Protein AF-W1NGY0-F1 (afdb_monomer_lite)

Sequence (79 aa):
MELSHLLPFFMLIFISFFMTLPIMCVSHLSLLNNLTDQQALLSFKDHVIFDPYNVLGDWNNNMNFCNWTGVSATNAGIE

InterPro domains:
  IPR013210 Leucine-rich repeat-containing N-terminal, plant-type [PF08263] (36-72)
  IPR032675 Leucine-rich repeat domain superfamily [G3DSA:3.80.10.10] (35-79)

pLDDT: mean 84.42, std 11.85, range [38.97, 96.19]

Secondary structure (DSSP, 8-state):
-HHHHHHHHHHHHHHHHHHHHHHHHHHHHHHHHHHHHHHHHHHHHHH----TT-TTTT--TTS-GGGSTT-----TT--

Structure (mmCIF, N/CA/C/O backbone):
data_AF-W1NGY0-F1
#
_entry.id   AF-W1NGY0-F1
#
loop_
_atom_site.group_PDB
_atom_site.id
_atom_site.type_symbol
_atom_site.label_atom_id
_atom_site.label_alt_id
_atom_site.label_comp_id
_atom_site.label_asym_id
_atom_site.label_entity_id
_atom_site.label_seq_id
_atom_site.pdbx_PDB_ins_code
_atom_site.Cartn_x
_atom_site.Cartn_y
_atom_site.Cartn_z
_atom_site.occupancy
_atom_site.B_iso_or_equiv
_atom_site.auth_seq_id
_atom_site.auth_comp_id
_atom_site.auth_asym_id
_atom_site.auth_atom_id
_atom_site.pdbx_PDB_model_num
ATOM 1 N N . MET A 1 1 ? 24.096 -2.904 -50.976 1.00 57.81 1 MET A N 1
ATOM 2 C CA . MET A 1 1 ? 24.184 -1.710 -50.110 1.00 57.81 1 MET A CA 1
ATOM 3 C C . MET A 1 1 ? 22.971 -1.593 -49.187 1.00 57.81 1 MET A C 1
ATOM 5 O O . MET A 1 1 ? 23.152 -1.234 -48.039 1.00 57.81 1 MET A O 1
ATOM 9 N N . GLU A 1 2 ? 21.777 -2.016 -49.608 1.00 66.94 2 GLU A N 1
ATOM 10 C CA . GLU A 1 2 ? 20.540 -1.958 -48.797 1.00 66.94 2 GLU A CA 1
ATOM 11 C C . GLU A 1 2 ? 20.593 -2.655 -47.416 1.00 66.94 2 GLU A C 1
ATOM 13 O O . GLU A 1 2 ? 20.102 -2.119 -46.426 1.00 66.94 2 GLU A O 1
ATOM 18 N N . LEU A 1 3 ? 21.229 -3.830 -47.304 1.00 71.94 3 LEU A N 1
ATOM 19 C CA . LEU A 1 3 ? 21.218 -4.623 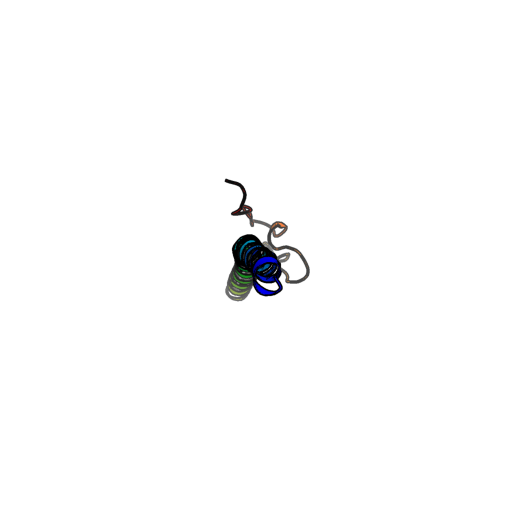-46.062 1.00 71.94 3 LEU A CA 1
ATOM 20 C C . LEU A 1 3 ? 22.113 -4.045 -44.948 1.00 71.94 3 LEU A C 1
ATOM 22 O O . LEU A 1 3 ? 21.789 -4.161 -43.767 1.00 71.94 3 LEU A O 1
ATOM 26 N N . SER A 1 4 ? 23.218 -3.384 -45.306 1.00 79.25 4 SER A N 1
ATOM 27 C CA . SER A 1 4 ? 24.148 -2.784 -44.337 1.00 79.25 4 SER A CA 1
ATOM 28 C C . SER A 1 4 ? 23.578 -1.541 -43.655 1.00 79.25 4 SER A C 1
ATOM 30 O O . SER A 1 4 ? 23.987 -1.225 -42.543 1.00 79.25 4 SER A O 1
ATOM 32 N N . HIS A 1 5 ? 22.620 -0.859 -44.290 1.00 78.06 5 HIS A N 1
ATOM 33 C CA . HIS A 1 5 ? 21.923 0.276 -43.684 1.00 78.06 5 HIS A CA 1
ATOM 34 C C . HIS A 1 5 ? 20.770 -0.160 -42.779 1.00 78.06 5 HIS A C 1
ATOM 36 O O . HIS A 1 5 ? 20.477 0.549 -41.829 1.00 78.06 5 HIS A O 1
ATOM 42 N N . LEU A 1 6 ? 20.158 -1.328 -43.006 1.00 82.94 6 LEU A N 1
ATOM 43 C CA . LEU A 1 6 ? 19.065 -1.853 -42.172 1.00 82.94 6 LEU A CA 1
ATOM 44 C C . LEU A 1 6 ? 19.541 -2.408 -40.822 1.00 82.94 6 LEU A C 1
ATOM 46 O O . LEU A 1 6 ? 18.831 -2.312 -39.822 1.00 82.94 6 LEU A O 1
ATOM 50 N N . LEU A 1 7 ? 20.757 -2.951 -40.780 1.00 86.25 7 LEU A N 1
ATOM 51 C CA . LEU A 1 7 ? 21.351 -3.525 -39.575 1.00 86.25 7 LEU A CA 1
ATOM 52 C C . LEU A 1 7 ? 21.479 -2.524 -38.404 1.00 86.25 7 LEU A C 1
ATOM 54 O O . LEU A 1 7 ? 21.043 -2.868 -37.307 1.00 86.25 7 LEU A O 1
ATOM 58 N N . PRO A 1 8 ? 21.976 -1.281 -38.579 1.00 89.19 8 PRO A N 1
ATOM 59 C CA . PRO A 1 8 ? 21.999 -0.304 -37.490 1.00 89.19 8 PRO A CA 1
ATOM 60 C C . PRO A 1 8 ? 20.594 0.102 -37.025 1.00 89.19 8 PRO A C 1
ATOM 62 O O . PRO A 1 8 ? 20.399 0.265 -35.826 1.00 89.19 8 PRO A O 1
ATOM 65 N N . PHE A 1 9 ? 19.594 0.200 -37.912 1.00 88.00 9 PHE A N 1
ATOM 66 C CA . PHE A 1 9 ? 18.213 0.485 -37.491 1.00 88.00 9 PHE A CA 1
ATOM 67 C C . PHE A 1 9 ? 17.636 -0.636 -36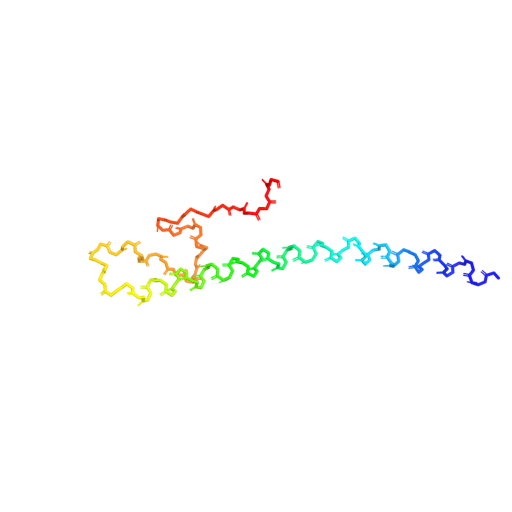.624 1.00 88.00 9 PHE A C 1
ATOM 69 O O . PHE A 1 9 ? 17.046 -0.363 -35.581 1.00 88.00 9 PHE A O 1
ATOM 76 N N . PHE A 1 10 ? 17.850 -1.893 -37.016 1.00 89.25 10 PHE A N 1
ATOM 77 C CA . PHE A 1 10 ? 17.423 -3.045 -36.226 1.00 89.25 10 PHE A CA 1
AT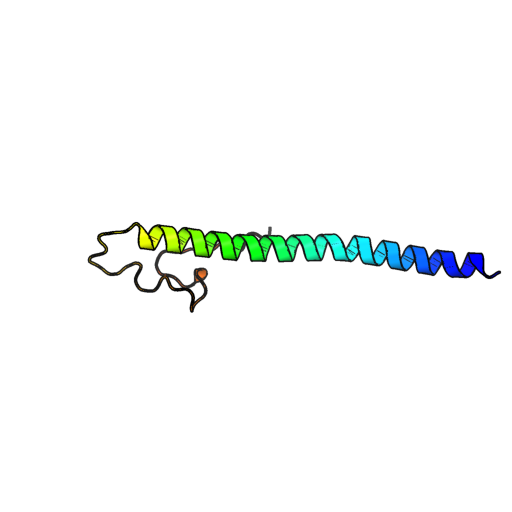OM 78 C C . PHE A 1 10 ? 18.093 -3.069 -34.846 1.00 89.25 10 PHE A C 1
ATOM 80 O O . PHE A 1 10 ? 17.422 -3.252 -33.832 1.00 89.25 10 PHE A O 1
ATOM 87 N N . MET A 1 11 ? 19.401 -2.804 -34.794 1.00 88.50 11 MET A N 1
ATOM 88 C CA . MET A 1 11 ? 20.149 -2.743 -33.536 1.00 88.50 11 MET A CA 1
ATOM 89 C C . MET A 1 11 ? 19.675 -1.588 -32.646 1.00 88.50 11 MET A C 1
ATOM 91 O O . MET A 1 11 ? 19.555 -1.769 -31.439 1.00 88.50 11 MET A O 1
ATOM 95 N N . LEU A 1 12 ? 19.338 -0.428 -33.219 1.00 90.25 12 LEU A N 1
ATOM 96 C CA . LEU A 1 12 ? 18.781 0.703 -32.470 1.00 90.25 12 LEU A CA 1
ATOM 97 C C . LEU A 1 12 ? 17.405 0.385 -31.867 1.00 90.25 12 LEU A C 1
ATOM 99 O O . LEU A 1 12 ? 17.159 0.738 -30.717 1.00 90.25 12 LEU A O 1
ATOM 103 N N . ILE A 1 13 ? 16.530 -0.307 -32.605 1.00 91.56 13 ILE A N 1
ATOM 104 C CA . ILE A 1 13 ? 15.220 -0.751 -32.095 1.00 91.56 13 ILE A CA 1
ATOM 105 C C . ILE A 1 13 ? 15.401 -1.782 -30.978 1.00 91.56 13 ILE A C 1
ATOM 107 O O . ILE A 1 13 ? 14.731 -1.716 -29.950 1.00 91.56 13 ILE A O 1
ATOM 111 N N . PHE A 1 14 ? 16.326 -2.724 -31.157 1.00 90.31 14 PHE A N 1
ATOM 112 C CA . PHE A 1 14 ? 16.631 -3.715 -30.135 1.00 90.31 14 PHE A CA 1
ATOM 113 C C . PHE A 1 14 ? 17.152 -3.033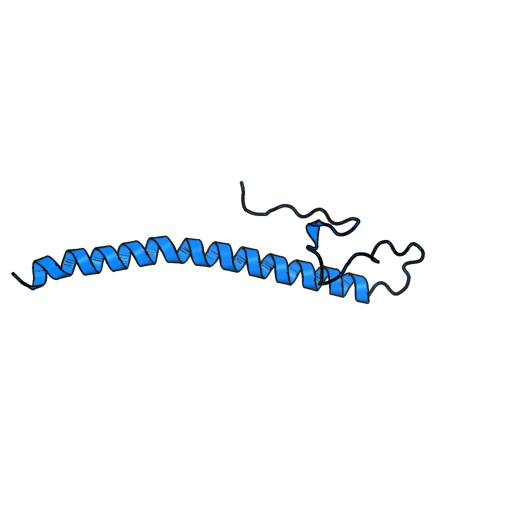 -28.863 1.00 90.31 14 PHE A C 1
ATOM 115 O O . PHE A 1 14 ? 16.611 -3.240 -27.784 1.00 90.31 14 PHE A O 1
ATOM 122 N N . ILE A 1 15 ? 18.129 -2.132 -28.976 1.00 90.00 15 ILE A N 1
ATOM 123 C CA . ILE A 1 15 ? 18.668 -1.395 -27.825 1.00 90.00 15 ILE A CA 1
ATOM 124 C C . ILE A 1 15 ? 17.576 -0.564 -27.137 1.00 90.00 15 ILE A C 1
ATOM 126 O O . ILE A 1 15 ? 17.484 -0.586 -25.911 1.00 90.00 15 ILE A O 1
ATOM 130 N N . SER A 1 16 ? 16.714 0.130 -27.887 1.00 88.62 16 SER A N 1
ATOM 131 C CA . SER A 1 16 ? 15.644 0.935 -27.285 1.00 88.62 16 SER A CA 1
ATOM 132 C C . SER A 1 16 ? 14.626 0.075 -26.532 1.00 88.62 16 SER A C 1
ATOM 134 O O . SER A 1 16 ? 14.223 0.435 -25.425 1.00 88.62 16 SER A O 1
ATOM 136 N N . PHE A 1 17 ? 14.265 -1.092 -27.069 1.00 88.06 17 PHE A N 1
ATOM 137 C CA . PHE A 1 17 ? 13.369 -2.035 -26.404 1.00 88.06 17 PHE A CA 1
ATOM 138 C C . PHE A 1 17 ? 13.976 -2.564 -25.100 1.00 88.06 17 PHE A C 1
ATOM 140 O O . PHE A 1 17 ? 13.334 -2.511 -24.054 1.00 88.06 17 PHE A O 1
ATOM 147 N N . PHE A 1 18 ? 15.240 -2.995 -25.129 1.00 86.88 18 PHE A N 1
ATOM 148 C CA . PHE A 1 18 ? 15.927 -3.517 -23.943 1.00 86.88 18 PHE A CA 1
ATOM 149 C C . PHE A 1 18 ? 16.141 -2.462 -22.855 1.00 86.88 18 PHE A C 1
ATOM 151 O O . PHE A 1 18 ? 16.135 -2.807 -21.678 1.00 86.88 18 PHE A O 1
ATOM 158 N N . MET A 1 19 ? 16.302 -1.189 -23.223 1.00 83.75 19 MET A N 1
ATOM 159 C CA . MET A 1 19 ? 16.460 -0.098 -22.256 1.00 83.75 19 MET A CA 1
ATOM 160 C C . MET A 1 19 ? 15.125 0.360 -21.656 1.00 83.75 19 MET A C 1
ATOM 162 O O . MET A 1 19 ? 15.077 0.751 -20.494 1.00 83.75 19 MET A O 1
ATOM 166 N N . THR A 1 20 ? 14.030 0.302 -22.417 1.00 84.69 20 THR A N 1
ATOM 167 C CA . THR A 1 20 ? 12.710 0.781 -21.962 1.00 84.69 20 THR A CA 1
ATOM 168 C C . THR A 1 20 ? 11.906 -0.282 -21.214 1.00 84.69 20 THR A C 1
ATOM 170 O O . THR A 1 20 ? 11.214 0.045 -20.251 1.00 84.69 20 THR A O 1
ATOM 173 N N . LEU A 1 21 ? 12.033 -1.559 -21.584 1.00 82.81 21 LEU A N 1
ATOM 174 C CA . LEU A 1 21 ? 11.336 -2.677 -20.942 1.00 82.81 21 LEU A CA 1
ATOM 175 C C . LEU A 1 21 ? 11.546 -2.772 -19.411 1.00 82.81 21 LEU A C 1
ATOM 177 O O . LEU A 1 21 ? 10.548 -2.895 -18.696 1.00 82.81 21 LEU A O 1
ATOM 181 N N . PRO A 1 22 ? 12.777 -2.683 -18.860 1.00 81.56 22 PRO A N 1
ATOM 182 C CA . PRO A 1 22 ? 12.980 -2.743 -17.411 1.00 81.56 22 PRO A CA 1
ATOM 183 C C . PRO A 1 22 ? 12.389 -1.529 -16.681 1.00 81.56 22 PRO A C 1
ATOM 185 O O . PRO A 1 22 ? 11.820 -1.689 -15.605 1.00 81.56 22 PRO A O 1
ATOM 188 N N . ILE A 1 23 ? 12.446 -0.334 -17.277 1.00 78.44 23 ILE A N 1
ATOM 189 C CA . ILE A 1 23 ? 11.894 0.902 -16.691 1.00 78.44 23 ILE A CA 1
ATOM 190 C C . ILE A 1 23 ? 10.364 0.809 -16.570 1.00 78.44 23 ILE A C 1
ATOM 192 O O . ILE A 1 23 ? 9.776 1.161 -15.542 1.00 78.44 23 ILE A O 1
ATOM 196 N N . MET A 1 24 ? 9.710 0.277 -17.604 1.00 73.69 24 MET A N 1
ATOM 197 C CA . MET A 1 24 ? 8.269 0.022 -17.590 1.00 73.69 24 MET A CA 1
ATOM 198 C C . MET A 1 24 ? 7.907 -1.041 -16.543 1.00 73.69 24 MET A C 1
ATOM 200 O O . MET A 1 24 ? 6.956 -0.867 -15.791 1.00 73.69 24 MET A O 1
ATOM 204 N N . CYS A 1 25 ? 8.689 -2.116 -16.431 1.00 74.62 25 CYS A N 1
ATOM 205 C CA . CYS A 1 25 ? 8.437 -3.176 -15.453 1.00 74.62 25 CYS A CA 1
ATOM 206 C C . CYS A 1 25 ? 8.460 -2.655 -14.005 1.00 74.62 25 CYS A C 1
ATOM 208 O O . CYS A 1 25 ? 7.534 -2.916 -13.239 1.00 74.62 25 CYS A O 1
ATOM 210 N N . VAL A 1 26 ? 9.477 -1.861 -13.650 1.00 75.06 26 VAL A N 1
ATOM 211 C CA . VAL A 1 26 ? 9.628 -1.309 -12.293 1.00 75.06 26 VAL A CA 1
ATOM 212 C C . VAL A 1 26 ? 8.489 -0.348 -11.954 1.00 75.06 26 VAL A C 1
ATOM 214 O O . VAL A 1 26 ? 7.877 -0.477 -10.899 1.00 75.06 26 VAL A O 1
ATOM 217 N N . SER A 1 27 ? 8.149 0.573 -12.859 1.00 71.00 27 SER A N 1
ATOM 218 C CA . SER A 1 27 ? 7.070 1.542 -12.618 1.00 71.00 27 SER A CA 1
ATOM 219 C C . SER A 1 27 ? 5.694 0.879 -12.480 1.00 71.00 27 SER A C 1
ATOM 221 O O . SER A 1 27 ? 4.917 1.254 -11.601 1.00 71.00 27 SER A O 1
ATOM 223 N N . HIS A 1 28 ? 5.409 -0.147 -13.287 1.00 69.31 28 HIS A N 1
ATOM 224 C CA . HIS A 1 28 ? 4.188 -0.940 -13.158 1.00 69.31 28 HIS A CA 1
ATOM 225 C C . HIS A 1 28 ? 4.145 -1.739 -11.853 1.00 69.31 28 HIS A C 1
ATOM 227 O O . HIS A 1 28 ? 3.092 -1.777 -11.222 1.00 69.31 28 HIS A O 1
ATOM 233 N N . LEU A 1 29 ? 5.259 -2.344 -11.428 1.00 72.19 29 LEU A N 1
ATOM 234 C CA . LEU A 1 29 ? 5.328 -3.090 -10.170 1.00 72.19 29 LEU A CA 1
ATOM 235 C C . LEU A 1 29 ? 5.102 -2.173 -8.962 1.00 72.19 29 LEU A C 1
ATOM 237 O O . LEU A 1 29 ? 4.299 -2.499 -8.093 1.00 72.19 29 LEU A O 1
ATOM 241 N N . SER A 1 30 ? 5.738 -0.999 -8.933 1.00 74.88 30 SER A N 1
ATOM 242 C CA . SER A 1 30 ? 5.528 -0.008 -7.872 1.00 74.88 30 SER A CA 1
ATOM 243 C C . SER A 1 30 ? 4.077 0.480 -7.818 1.00 74.88 30 SER A C 1
ATOM 245 O O . SER A 1 30 ? 3.514 0.601 -6.733 1.00 74.88 30 SER A O 1
ATOM 247 N N . LEU A 1 31 ? 3.448 0.718 -8.976 1.00 77.75 31 LEU A N 1
ATOM 248 C CA . LEU A 1 31 ? 2.034 1.092 -9.043 1.00 77.75 31 LEU A CA 1
ATOM 249 C C . LEU A 1 31 ? 1.126 -0.035 -8.528 1.00 77.75 31 LEU A C 1
ATOM 251 O O . LEU A 1 31 ? 0.217 0.227 -7.743 1.00 77.75 31 LEU A O 1
ATOM 255 N N . LEU A 1 32 ? 1.371 -1.280 -8.953 1.00 76.31 32 LEU A N 1
ATOM 256 C CA . LEU A 1 32 ? 0.578 -2.440 -8.539 1.00 76.31 32 LEU A CA 1
ATOM 257 C C . LEU A 1 32 ? 0.687 -2.693 -7.033 1.00 76.31 32 LEU A C 1
ATOM 259 O O . LEU A 1 32 ? -0.323 -2.985 -6.393 1.00 76.31 32 LEU A O 1
ATOM 263 N N . ASN A 1 33 ? 1.891 -2.559 -6.473 1.00 78.56 33 ASN A N 1
ATOM 264 C CA . ASN A 1 33 ? 2.132 -2.707 -5.041 1.00 78.56 33 ASN A CA 1
ATOM 265 C C . ASN A 1 33 ? 1.351 -1.651 -4.256 1.00 78.56 33 ASN A C 1
ATOM 267 O O . ASN A 1 33 ? 0.587 -2.020 -3.377 1.00 78.56 33 ASN A O 1
ATOM 271 N N . ASN A 1 34 ? 1.412 -0.375 -4.657 1.00 81.69 34 ASN A N 1
ATOM 272 C CA . ASN A 1 34 ? 0.630 0.693 -4.021 1.00 81.69 34 ASN A CA 1
ATOM 273 C C . ASN A 1 34 ? -0.878 0.403 -4.013 1.00 81.69 34 ASN A C 1
ATOM 275 O O . ASN A 1 34 ? -1.549 0.607 -3.004 1.00 81.69 34 ASN A O 1
ATOM 279 N N . LEU A 1 35 ? -1.419 -0.079 -5.138 1.00 84.81 35 LEU A N 1
ATOM 280 C CA . LEU A 1 35 ? -2.835 -0.447 -5.234 1.00 84.81 35 LEU A CA 1
ATOM 281 C C . LEU A 1 35 ? -3.173 -1.640 -4.332 1.00 84.81 35 LEU A C 1
ATOM 283 O O . LEU A 1 35 ? -4.229 -1.659 -3.702 1.00 84.81 35 LEU A O 1
ATOM 287 N N . THR A 1 36 ? -2.275 -2.621 -4.259 1.00 88.38 36 THR A N 1
ATOM 288 C CA . THR A 1 36 ? -2.443 -3.817 -3.425 1.00 88.38 36 THR A CA 1
ATOM 289 C C . THR A 1 36 ? -2.380 -3.464 -1.939 1.00 88.38 36 THR A C 1
ATOM 291 O O . THR A 1 36 ? -3.238 -3.905 -1.177 1.00 88.38 36 THR A O 1
ATOM 294 N N . ASP A 1 37 ? -1.429 -2.619 -1.540 1.00 89.44 37 ASP A N 1
ATOM 295 C CA . ASP A 1 37 ? -1.247 -2.157 -0.164 1.00 89.44 37 ASP A CA 1
ATOM 296 C C . ASP A 1 37 ? -2.439 -1.308 0.289 1.00 89.44 37 ASP A C 1
ATOM 298 O O . ASP A 1 37 ? -3.019 -1.562 1.347 1.00 89.44 37 ASP A O 1
ATOM 302 N N . GLN A 1 38 ? -2.888 -0.364 -0.548 1.00 92.31 38 GLN A N 1
ATOM 303 C CA . GLN A 1 38 ? -4.094 0.421 -0.281 1.00 92.31 38 GLN A CA 1
ATOM 304 C C . GLN A 1 38 ? -5.323 -0.484 -0.099 1.00 92.31 38 GLN A C 1
ATOM 306 O O . GLN A 1 38 ? -6.093 -0.304 0.848 1.00 92.31 38 GLN A O 1
ATOM 311 N N . GLN A 1 39 ? -5.504 -1.478 -0.974 1.00 92.94 39 GLN A N 1
ATOM 312 C CA . GLN A 1 39 ? -6.628 -2.411 -0.891 1.00 92.94 39 GLN A CA 1
ATOM 313 C C . GLN A 1 39 ? -6.564 -3.285 0.371 1.00 92.94 39 GLN A C 1
ATOM 315 O O . GLN A 1 39 ? -7.593 -3.525 1.006 1.00 92.94 39 GL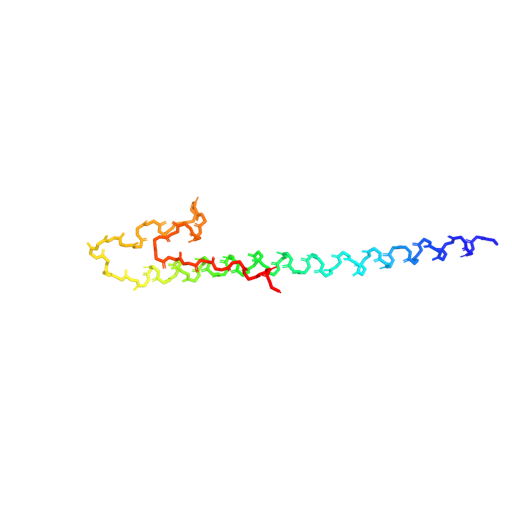N A O 1
ATOM 320 N N . ALA A 1 40 ? -5.373 -3.746 0.759 1.00 93.38 40 ALA A N 1
ATOM 321 C CA . ALA A 1 40 ? -5.174 -4.546 1.963 1.00 93.38 40 ALA A CA 1
ATOM 322 C C . ALA A 1 40 ? -5.500 -3.750 3.236 1.00 93.38 40 ALA A C 1
ATOM 324 O O . ALA A 1 40 ? -6.180 -4.260 4.127 1.00 93.38 40 ALA A O 1
ATOM 325 N N . LEU A 1 41 ? -5.081 -2.485 3.302 1.00 94.81 41 LEU A N 1
ATOM 326 C CA . LEU A 1 41 ? -5.381 -1.593 4.422 1.00 94.81 41 LEU A CA 1
ATOM 327 C C . LEU A 1 41 ? -6.886 -1.282 4.527 1.00 94.81 41 LEU A C 1
ATOM 329 O O . LEU A 1 41 ? -7.448 -1.299 5.620 1.00 94.81 41 LEU A O 1
ATOM 333 N N . LEU A 1 42 ? -7.581 -1.071 3.408 1.00 95.12 42 LEU A N 1
ATOM 334 C CA . LEU A 1 42 ? -9.041 -0.899 3.429 1.00 95.12 42 LEU A CA 1
ATOM 335 C C . LEU A 1 42 ? -9.760 -2.174 3.861 1.00 95.12 42 LEU A C 1
ATOM 337 O O . LEU A 1 42 ? -10.662 -2.116 4.690 1.00 95.12 42 LEU A O 1
ATOM 341 N N . SER A 1 43 ? -9.305 -3.335 3.385 1.00 95.44 43 SER A N 1
ATOM 342 C CA . SER A 1 43 ? -9.819 -4.612 3.875 1.00 95.44 43 SER A CA 1
ATOM 343 C C . SER A 1 43 ? -9.588 -4.764 5.379 1.00 95.44 43 SER A C 1
ATOM 345 O O . SER A 1 43 ? -10.449 -5.302 6.068 1.00 95.44 43 SER A O 1
ATOM 347 N N . PHE A 1 44 ? -8.452 -4.303 5.909 1.00 95.00 44 PHE A N 1
ATOM 348 C CA . PHE A 1 44 ? -8.206 -4.289 7.350 1.00 95.00 44 PHE A CA 1
ATOM 349 C C . PHE A 1 44 ? -9.225 -3.405 8.075 1.00 95.00 44 PHE A C 1
ATOM 351 O O . PHE A 1 44 ? -9.865 -3.883 9.010 1.00 95.00 44 PHE A O 1
ATOM 358 N N . LYS A 1 45 ? -9.440 -2.168 7.607 1.00 94.94 45 LYS A N 1
ATOM 359 C CA . LYS A 1 45 ? -10.463 -1.259 8.146 1.00 94.94 45 LYS A CA 1
ATOM 360 C C . LYS A 1 45 ? -11.842 -1.922 8.201 1.00 94.94 45 LYS A C 1
ATOM 362 O O . LYS A 1 45 ? -12.487 -1.867 9.242 1.00 94.94 45 LYS A O 1
ATOM 367 N N . ASP A 1 46 ? -12.265 -2.585 7.126 1.00 95.06 46 ASP A N 1
ATOM 368 C CA . ASP A 1 46 ? -13.581 -3.235 7.042 1.00 95.06 46 ASP A CA 1
ATOM 369 C C . ASP A 1 46 ? -13.764 -4.369 8.067 1.00 95.06 46 ASP A C 1
ATOM 371 O O . ASP A 1 46 ? -14.885 -4.667 8.479 1.00 95.06 46 ASP A O 1
ATOM 375 N N . HIS A 1 47 ? -12.669 -4.995 8.509 1.00 96.19 47 HIS A N 1
ATOM 376 C CA . HIS A 1 47 ? -12.695 -6.039 9.537 1.00 96.19 47 HIS A CA 1
ATOM 377 C C . HIS A 1 47 ? -12.607 -5.485 10.968 1.00 96.19 47 HIS A C 1
ATOM 379 O O . HIS A 1 47 ? -12.821 -6.230 11.929 1.00 96.19 47 HIS A O 1
ATOM 385 N N . VAL A 1 48 ? -12.329 -4.190 11.143 1.00 95.31 48 VAL A N 1
ATOM 386 C CA . VAL A 1 48 ? -12.352 -3.535 12.454 1.00 95.31 48 VAL A CA 1
ATOM 387 C C . VAL A 1 48 ? -13.793 -3.159 12.797 1.00 95.31 48 VAL A C 1
ATOM 389 O O . VAL A 1 48 ? -14.300 -2.099 12.449 1.00 95.31 48 VAL A O 1
ATOM 392 N N . ILE A 1 49 ? -14.464 -4.054 13.523 1.00 95.06 49 ILE A N 1
ATOM 393 C CA . ILE A 1 49 ? -15.874 -3.898 13.923 1.00 95.06 49 ILE A CA 1
ATOM 394 C C . ILE A 1 49 ? -16.102 -2.884 15.056 1.00 95.06 49 ILE A C 1
ATOM 396 O O . ILE A 1 49 ? -17.242 -2.509 15.325 1.00 95.06 49 ILE A O 1
ATOM 400 N N . PHE A 1 50 ? -15.043 -2.461 15.752 1.00 95.94 50 PHE A N 1
ATOM 401 C CA . PHE A 1 50 ? -15.127 -1.525 16.871 1.00 95.94 50 PHE A CA 1
ATOM 402 C C . PHE A 1 50 ? -13.943 -0.553 16.859 1.00 95.94 50 PHE A C 1
ATOM 404 O O . PHE A 1 50 ? -12.842 -0.900 17.281 1.00 95.94 50 PHE A O 1
ATOM 411 N N . ASP A 1 51 ? -14.197 0.671 16.395 1.00 94.19 51 ASP A N 1
ATOM 412 C CA . ASP A 1 51 ? -13.248 1.791 16.377 1.00 94.19 51 ASP A CA 1
ATOM 413 C C . ASP A 1 51 ? -13.841 2.990 17.149 1.00 94.19 51 ASP A C 1
ATOM 415 O O . ASP A 1 51 ? -14.398 3.915 16.553 1.00 94.19 51 ASP A O 1
ATOM 419 N N . PRO A 1 52 ? -13.792 2.980 18.495 1.00 95.38 52 PRO A N 1
ATOM 420 C CA . PRO A 1 52 ? -14.464 3.980 19.332 1.00 95.38 52 PRO A CA 1
ATOM 421 C C . PRO A 1 52 ? -13.875 5.389 19.195 1.00 95.38 52 PRO A C 1
ATOM 423 O O . PRO A 1 52 ? -14.530 6.363 19.565 1.00 95.38 52 PRO A O 1
ATOM 426 N N . TYR A 1 53 ? -12.648 5.499 18.686 1.00 95.44 53 TYR A N 1
ATOM 427 C CA . TYR A 1 53 ? -11.952 6.768 18.490 1.00 95.44 53 TYR A CA 1
ATOM 428 C C . TYR A 1 53 ? -11.898 7.188 17.019 1.00 95.44 53 TYR A C 1
ATOM 430 O O . TYR A 1 53 ? -11.348 8.248 16.724 1.00 95.44 53 TYR A O 1
ATOM 438 N N . ASN A 1 54 ? -12.487 6.396 16.114 1.00 94.06 54 ASN A N 1
ATOM 439 C CA . ASN A 1 54 ? -12.494 6.638 14.674 1.00 94.06 54 ASN A CA 1
ATOM 440 C C . ASN A 1 54 ? -11.078 6.883 14.115 1.00 94.06 54 ASN A C 1
ATOM 442 O O . ASN A 1 54 ? -10.872 7.774 13.288 1.00 94.06 54 ASN A O 1
ATOM 446 N N . VAL A 1 55 ? -10.093 6.120 14.601 1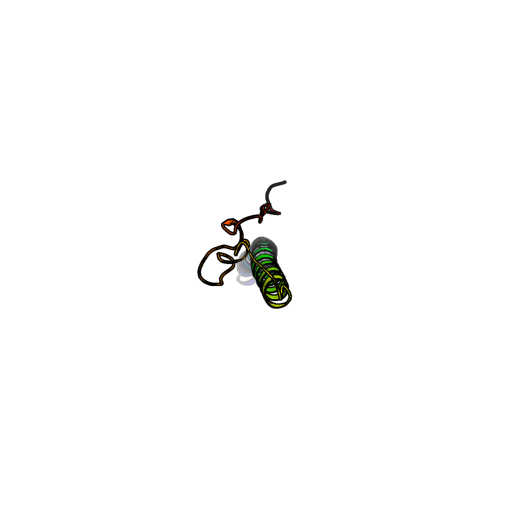.00 94.44 55 VAL A N 1
ATOM 447 C CA . VAL A 1 55 ? -8.683 6.250 14.194 1.00 94.44 55 VAL A CA 1
ATOM 448 C C . VAL A 1 55 ? -8.514 5.922 12.714 1.00 94.44 55 VAL A C 1
ATOM 450 O O . VAL A 1 55 ? -7.678 6.525 12.052 1.00 94.44 55 VAL A O 1
ATOM 453 N N . LEU A 1 56 ? -9.326 5.002 12.186 1.00 95.06 56 LEU A N 1
ATOM 454 C CA . LEU A 1 56 ? -9.303 4.599 10.777 1.00 95.06 56 LEU A CA 1
ATOM 455 C C . LEU A 1 56 ? -10.280 5.424 9.919 1.00 95.06 56 LEU A C 1
ATOM 457 O O . LEU A 1 56 ? -10.590 5.059 8.781 1.00 95.06 56 LEU A O 1
ATOM 461 N N . GLY A 1 57 ? -10.826 6.517 10.458 1.00 93.31 57 GLY A N 1
ATOM 462 C CA . GLY A 1 57 ? -11.870 7.306 9.805 1.00 93.31 57 GLY A CA 1
ATOM 463 C C . GLY A 1 57 ? -11.426 7.947 8.490 1.00 93.31 57 GLY A C 1
ATOM 464 O O . GLY A 1 57 ? -12.217 8.039 7.550 1.00 93.31 57 GLY A O 1
ATOM 465 N N . ASP A 1 58 ? -10.159 8.343 8.408 1.00 93.38 58 ASP A N 1
ATOM 466 C CA . ASP A 1 58 ? -9.523 8.952 7.238 1.00 93.38 58 ASP A CA 1
ATOM 467 C C . ASP A 1 58 ? -9.020 7.929 6.206 1.00 93.38 58 ASP A C 1
ATOM 469 O O . ASP A 1 58 ? -8.649 8.315 5.097 1.00 93.38 58 ASP A O 1
ATOM 473 N N . TRP A 1 59 ? -9.079 6.627 6.508 1.00 94.88 59 TRP A N 1
ATOM 474 C CA . TRP A 1 59 ? -8.728 5.570 5.560 1.00 94.88 59 TRP A CA 1
ATOM 475 C C . TRP A 1 59 ? -9.795 5.488 4.460 1.00 94.88 59 TRP A C 1
ATOM 477 O O . TRP A 1 59 ? -10.867 4.908 4.658 1.00 94.88 59 TRP A O 1
ATOM 487 N N . ASN A 1 60 ? -9.542 6.121 3.312 1.00 89.94 60 ASN A N 1
ATOM 488 C CA . ASN A 1 60 ? -10.486 6.238 2.197 1.00 89.94 60 ASN A CA 1
ATOM 489 C C . ASN A 1 60 ? -9.782 6.296 0.828 1.00 89.94 60 ASN A C 1
ATOM 491 O O . ASN A 1 60 ? -8.711 6.881 0.696 1.00 89.94 60 ASN A O 1
ATOM 495 N N . ASN A 1 61 ? -10.452 5.795 -0.214 1.00 87.75 61 ASN A N 1
ATOM 496 C CA . ASN A 1 61 ? -10.000 5.760 -1.611 1.00 87.75 61 ASN A CA 1
ATOM 497 C C . ASN A 1 61 ? -9.717 7.130 -2.243 1.00 87.75 61 ASN A C 1
ATOM 499 O O . ASN A 1 61 ? -9.054 7.207 -3.274 1.00 87.75 61 ASN A O 1
ATOM 503 N N . ASN A 1 62 ? -10.234 8.208 -1.656 1.00 86.12 62 ASN A N 1
ATOM 504 C CA . ASN A 1 62 ? -10.130 9.554 -2.218 1.00 86.12 62 ASN A CA 1
ATOM 505 C C . ASN A 1 62 ? -8.776 10.229 -1.947 1.00 86.12 62 ASN A C 1
ATOM 507 O O . ASN A 1 62 ? -8.504 11.284 -2.518 1.00 86.12 62 ASN A O 1
ATOM 511 N N . MET A 1 63 ? -7.949 9.673 -1.062 1.00 84.75 63 MET A N 1
ATOM 512 C CA . MET A 1 63 ? -6.668 10.251 -0.655 1.00 84.75 63 MET A CA 1
ATOM 513 C C . MET A 1 63 ? -5.586 9.173 -0.618 1.00 84.75 63 MET A C 1
ATOM 515 O O . MET A 1 63 ? -5.876 8.006 -0.376 1.00 84.75 63 MET A O 1
ATOM 519 N N . ASN A 1 64 ? -4.336 9.569 -0.872 1.00 86.75 64 ASN A N 1
ATOM 520 C CA . ASN A 1 64 ? -3.206 8.644 -0.835 1.00 86.75 64 ASN A CA 1
ATOM 521 C C . ASN A 1 64 ? -3.073 8.032 0.570 1.00 86.75 64 ASN A C 1
ATOM 523 O O . ASN A 1 64 ? -3.081 8.772 1.557 1.00 86.75 64 ASN A O 1
ATOM 527 N N . PHE A 1 65 ? -2.921 6.709 0.649 1.00 89.12 65 PHE A N 1
ATOM 528 C CA . PHE A 1 65 ? -2.829 5.972 1.910 1.00 89.12 65 PHE A CA 1
ATOM 529 C C . PHE A 1 65 ? -1.631 6.398 2.770 1.00 89.12 65 PHE A C 1
ATOM 531 O O . PHE A 1 65 ? -1.692 6.284 3.989 1.00 89.12 65 PHE A O 1
ATOM 538 N N . CYS A 1 66 ? -0.583 6.983 2.173 1.00 89.94 66 CYS A N 1
ATOM 539 C CA . CYS A 1 66 ? 0.531 7.588 2.914 1.00 89.94 66 CYS A CA 1
ATOM 540 C C . CYS A 1 66 ? 0.096 8.728 3.854 1.00 89.94 66 CYS A C 1
ATOM 542 O O . CYS A 1 66 ? 0.835 9.077 4.767 1.00 89.94 66 CYS A O 1
ATOM 544 N N . ASN A 1 67 ? -1.067 9.337 3.602 1.00 90.56 67 ASN A N 1
ATOM 545 C CA . ASN A 1 67 ? -1.615 10.420 4.417 1.00 90.56 67 ASN A CA 1
ATOM 546 C C . ASN A 1 67 ? -2.616 9.922 5.466 1.00 90.56 67 ASN A C 1
ATOM 548 O O . ASN A 1 67 ? -3.206 10.745 6.163 1.00 90.56 67 ASN A O 1
ATOM 552 N N . TRP A 1 68 ? -2.865 8.614 5.543 1.00 94.50 68 TRP A N 1
ATOM 553 C CA . TRP A 1 68 ? -3.766 8.051 6.538 1.00 94.50 68 TRP A CA 1
ATOM 554 C C . TRP A 1 68 ? -3.123 8.026 7.921 1.00 94.50 68 TRP A C 1
ATOM 556 O O . TRP A 1 68 ? -1.929 7.760 8.088 1.00 94.50 68 TRP A O 1
ATOM 566 N N . THR A 1 69 ? -3.944 8.259 8.936 1.00 94.06 69 THR A N 1
ATOM 567 C CA . THR A 1 69 ? -3.532 8.226 10.334 1.00 94.06 69 THR A CA 1
ATOM 568 C C . THR A 1 69 ? -2.958 6.852 10.678 1.00 94.06 69 THR A C 1
ATOM 570 O O . THR A 1 69 ? -3.580 5.816 10.443 1.00 94.06 69 THR A O 1
ATOM 573 N N . GLY A 1 70 ? -1.743 6.845 11.236 1.00 90.62 70 GLY A N 1
ATOM 574 C CA . GLY A 1 70 ? -1.042 5.626 11.653 1.00 90.62 70 GLY A CA 1
ATOM 575 C C . GLY A 1 70 ? -0.337 4.855 10.532 1.00 90.62 70 GLY A C 1
ATOM 576 O O . GLY A 1 70 ? 0.295 3.841 10.822 1.00 90.62 70 GLY A O 1
ATOM 577 N N . VAL A 1 71 ? -0.391 5.325 9.283 1.00 91.44 71 VAL A N 1
ATOM 578 C CA . VAL A 1 71 ? 0.304 4.698 8.153 1.00 91.44 71 VAL A CA 1
ATOM 579 C C . VAL A 1 71 ? 1.616 5.428 7.877 1.00 91.44 71 VAL A C 1
ATOM 581 O O . VAL A 1 71 ? 1.644 6.637 7.675 1.00 91.44 71 VAL A O 1
ATOM 584 N N . SER A 1 72 ? 2.720 4.681 7.844 1.00 89.56 72 SER A N 1
ATOM 585 C CA . SER A 1 72 ? 4.016 5.173 7.373 1.00 89.56 72 SER A CA 1
ATOM 586 C C . SER A 1 72 ? 4.389 4.403 6.116 1.00 89.56 72 SER A C 1
ATOM 588 O O . SER A 1 72 ? 4.759 3.232 6.187 1.00 89.56 72 SER A O 1
ATOM 590 N N . ALA A 1 73 ? 4.245 5.044 4.959 1.00 82.94 73 ALA A N 1
ATOM 591 C CA . ALA A 1 73 ? 4.636 4.459 3.687 1.00 82.94 73 ALA A CA 1
ATOM 592 C C . ALA A 1 73 ? 6.109 4.772 3.417 1.00 82.94 73 ALA A C 1
ATOM 594 O O . ALA A 1 73 ? 6.495 5.934 3.270 1.00 82.94 73 ALA A O 1
ATOM 595 N N . THR A 1 74 ? 6.940 3.739 3.332 1.00 76.06 74 THR A N 1
ATOM 596 C CA . THR A 1 74 ? 8.276 3.877 2.761 1.00 76.06 74 THR A CA 1
ATOM 597 C C . THR A 1 74 ? 8.156 3.742 1.250 1.00 76.06 74 THR A C 1
ATOM 599 O O . THR A 1 74 ? 7.608 2.768 0.738 1.00 76.06 74 THR A O 1
ATOM 602 N N . ASN A 1 75 ? 8.669 4.722 0.507 1.00 62.41 75 ASN A N 1
ATOM 603 C CA . ASN A 1 75 ? 8.835 4.557 -0.931 1.00 62.41 75 ASN A CA 1
ATOM 604 C C . ASN A 1 75 ? 9.916 3.491 -1.146 1.00 62.41 75 ASN A C 1
ATOM 606 O O . ASN A 1 75 ? 11.107 3.798 -1.130 1.00 62.41 75 ASN A O 1
ATOM 610 N N . ALA A 1 76 ? 9.510 2.233 -1.312 1.00 58.62 76 ALA A N 1
ATOM 611 C CA . ALA A 1 76 ? 10.401 1.140 -1.674 1.00 58.62 76 ALA A CA 1
ATOM 612 C C . ALA A 1 76 ? 10.863 1.335 -3.131 1.00 58.62 76 ALA A C 1
ATOM 614 O O . ALA A 1 76 ? 10.280 0.792 -4.066 1.00 58.62 76 ALA A O 1
ATOM 615 N N . GLY A 1 77 ? 11.857 2.200 -3.334 1.00 55.00 77 GLY A N 1
ATOM 616 C CA . GLY A 1 77 ? 12.385 2.511 -4.664 1.00 55.00 77 GLY A CA 1
ATOM 617 C C . GLY A 1 77 ? 13.575 3.471 -4.723 1.00 55.00 77 GLY A C 1
ATOM 618 O O . GLY A 1 77 ? 13.994 3.807 -5.826 1.00 55.00 77 GLY A O 1
ATOM 619 N N . ILE A 1 78 ? 14.125 3.923 -3.590 1.00 45.94 78 ILE A N 1
ATOM 620 C CA . ILE A 1 78 ? 15.395 4.668 -3.557 1.00 45.94 78 ILE A CA 1
ATOM 621 C C . ILE A 1 78 ? 16.256 4.132 -2.406 1.00 45.94 78 ILE A C 1
ATOM 623 O O . ILE A 1 78 ? 16.422 4.797 -1.390 1.00 45.94 78 ILE A O 1
ATOM 627 N N . GLU A 1 79 ? 16.766 2.916 -2.578 1.00 38.97 79 GLU A N 1
ATOM 628 C CA . GLU A 1 79 ? 18.085 2.476 -2.097 1.00 38.97 79 GLU A CA 1
ATOM 629 C C . GLU A 1 79 ? 18.719 1.599 -3.182 1.00 38.97 79 GLU A C 1
ATOM 631 O O . GLU A 1 79 ? 17.974 0.800 -3.800 1.00 38.97 79 GLU A O 1
#

Foldseek 3Di:
DVVVVVVVVVVVVVVVCVVVVVVVVVVVVLVVVQVVVLVVVVVVVVPCPDDPPCQQVPSDPVDRCCPRRPDHDDSPPDD

Radius of gyration: 22.32 Å; chains: 1; bounding box: 40×16×69 Å

Organism: Amborella trichopoda (NCBI:txid13333)